Protein AF-A0A8B7W273-F1 (afdb_monomer_lite)

Organism: Castor canadensis (NCBI:txid51338)

pLDDT: mean 72.19, std 22.12, range [36.78, 98.19]

Structure (mmCIF, N/CA/C/O backbone):
data_AF-A0A8B7W273-F1
#
_entry.id   AF-A0A8B7W273-F1
#
loop_
_atom_site.group_PDB
_atom_site.id
_atom_site.type_symbol
_atom_site.label_atom_id
_atom_site.label_alt_id
_atom_site.label_comp_id
_atom_site.label_asym_id
_atom_site.label_entity_id
_atom_site.label_seq_id
_atom_site.pdbx_PDB_ins_code
_atom_site.Cartn_x
_atom_site.Cartn_y
_atom_site.Cartn_z
_atom_site.occupancy
_atom_site.B_iso_or_equiv
_atom_site.auth_seq_id
_atom_site.auth_comp_id
_atom_site.auth_asym_id
_atom_site.auth_atom_id
_atom_site.pdbx_PDB_model_num
ATOM 1 N N . MET A 1 1 ? -27.430 20.793 55.280 1.00 40.00 1 MET A N 1
ATOM 2 C CA . MET A 1 1 ? -26.191 20.325 54.615 1.00 40.00 1 MET A CA 1
ATOM 3 C C . MET A 1 1 ? -26.484 20.191 53.129 1.00 40.00 1 MET A C 1
ATOM 5 O O . MET A 1 1 ? -27.542 19.689 52.785 1.00 40.00 1 MET A O 1
ATOM 9 N N . LYS A 1 2 ? -25.648 20.797 52.279 1.00 48.12 2 LYS A N 1
ATOM 10 C CA . LYS A 1 2 ? -25.955 21.102 50.872 1.00 48.12 2 LYS A CA 1
ATOM 11 C C . LYS A 1 2 ? -25.974 19.862 49.966 1.00 48.12 2 LYS A C 1
ATOM 13 O O . LYS A 1 2 ? -25.087 19.019 50.052 1.00 48.12 2 LYS A O 1
ATOM 18 N N . ASN A 1 3 ? -26.977 19.861 49.084 1.00 50.06 3 ASN A N 1
ATOM 19 C CA . ASN A 1 3 ? -27.144 19.115 47.837 1.00 50.06 3 ASN A CA 1
ATOM 20 C C . ASN A 1 3 ? -25.861 18.546 47.223 1.00 50.06 3 ASN A C 1
ATOM 22 O O . ASN A 1 3 ? -24.945 19.291 46.874 1.00 50.06 3 ASN A O 1
ATOM 26 N N . ARG A 1 4 ? -25.889 17.247 46.916 1.00 56.44 4 ARG A N 1
ATOM 27 C CA . ARG A 1 4 ? -25.123 16.674 45.807 1.00 56.44 4 ARG A CA 1
ATOM 28 C C . ARG A 1 4 ? -26.104 16.048 44.827 1.00 56.44 4 ARG A C 1
ATOM 30 O O . ARG A 1 4 ? -26.552 14.921 44.994 1.00 56.44 4 ARG A O 1
ATOM 37 N N . GLN A 1 5 ? -26.456 16.849 43.829 1.00 54.09 5 GLN A N 1
ATOM 38 C CA . GLN A 1 5 ? -27.064 16.399 42.590 1.00 54.09 5 GLN A CA 1
ATOM 39 C C . GLN A 1 5 ? -26.059 15.463 41.907 1.00 54.09 5 GLN A C 1
ATOM 41 O O . GLN A 1 5 ? -25.027 15.912 41.411 1.00 54.09 5 GLN A O 1
ATOM 46 N N . TRP A 1 6 ? -26.334 14.163 41.903 1.00 51.28 6 TRP A N 1
ATOM 47 C CA . TRP A 1 6 ? -25.614 13.217 41.058 1.00 51.28 6 TRP A CA 1
ATOM 48 C C . TRP A 1 6 ? -26.169 13.360 39.642 1.00 51.28 6 TRP A C 1
ATOM 50 O O . TRP A 1 6 ? -27.156 12.726 39.280 1.00 51.28 6 TRP A O 1
ATOM 60 N N . VAL A 1 7 ? -25.592 14.263 38.850 1.00 57.31 7 VAL A N 1
ATOM 61 C CA . VAL A 1 7 ? -25.825 14.249 37.404 1.00 57.31 7 VAL A CA 1
ATOM 62 C C . VAL A 1 7 ? -25.089 13.037 36.833 1.00 57.31 7 VAL A C 1
ATOM 64 O O . VAL A 1 7 ? -23.873 12.914 36.958 1.00 57.31 7 VAL A O 1
ATOM 67 N N . SER A 1 8 ? -25.850 12.089 36.289 1.00 47.62 8 SER A N 1
ATOM 68 C CA . SER A 1 8 ? -25.308 10.872 35.680 1.00 47.62 8 SER A CA 1
ATOM 69 C C . SER A 1 8 ? -24.511 11.205 34.404 1.00 47.62 8 SER A C 1
ATOM 71 O O . SER A 1 8 ? -24.944 12.074 33.644 1.00 47.62 8 SER A O 1
ATOM 73 N N . PRO A 1 9 ? -23.408 10.491 34.097 1.00 56.12 9 PRO A N 1
ATOM 74 C CA . PRO A 1 9 ? -22.592 10.723 32.894 1.00 56.12 9 PRO A CA 1
ATOM 75 C C . PRO A 1 9 ? -23.342 10.529 31.565 1.00 56.12 9 PRO A C 1
ATOM 77 O O . PRO A 1 9 ? -22.920 11.051 30.538 1.00 56.12 9 PRO A O 1
ATOM 80 N N . ALA A 1 10 ? -24.471 9.814 31.580 1.00 50.16 10 ALA A N 1
ATOM 81 C CA . ALA A 1 10 ? -25.266 9.503 30.392 1.00 50.16 10 ALA A CA 1
ATOM 82 C C . ALA A 1 10 ? -25.915 10.730 29.716 1.00 50.16 10 ALA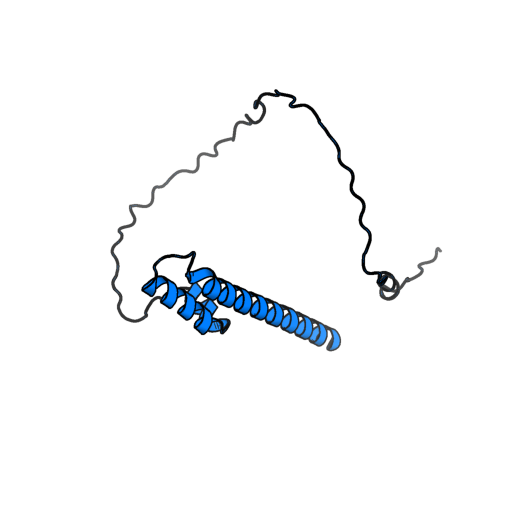 A C 1
ATOM 84 O O . ALA A 1 10 ? -26.318 10.643 28.562 1.00 50.16 10 ALA A O 1
ATOM 85 N N . LEU A 1 11 ? -26.005 11.878 30.399 1.00 52.38 11 LEU A N 1
ATOM 86 C CA . LEU A 1 11 ? -26.630 13.091 29.850 1.00 52.38 11 LEU A CA 1
ATOM 87 C C . LEU A 1 11 ? -25.640 14.071 29.197 1.00 52.38 11 LEU A C 1
ATOM 89 O O . LEU A 1 11 ? -26.075 15.051 28.600 1.00 52.38 11 LEU A O 1
ATOM 93 N N . LEU A 1 12 ? -24.327 13.821 29.266 1.00 52.81 12 LEU A N 1
ATOM 94 C CA . LEU A 1 12 ? -23.315 14.722 28.689 1.00 52.81 12 LEU A CA 1
ATOM 95 C C . LEU A 1 12 ? -22.928 14.397 27.235 1.00 52.81 12 LEU A C 1
ATOM 97 O O . LEU A 1 12 ? -22.184 15.165 26.635 1.00 52.81 12 LEU A O 1
ATOM 101 N N . TYR A 1 13 ? -23.445 13.314 26.643 1.00 50.62 13 TYR A N 1
ATOM 102 C CA . TYR A 1 13 ? -23.099 12.901 25.271 1.00 50.62 13 TYR A CA 1
ATOM 103 C C . TYR A 1 13 ? -24.255 13.027 24.259 1.00 50.62 13 TYR A C 1
ATOM 105 O O . TYR A 1 13 ? -24.157 12.563 23.131 1.00 50.62 13 TYR A O 1
ATOM 113 N N . ALA A 1 14 ? -25.370 13.664 24.626 1.00 52.06 14 ALA A N 1
ATOM 114 C CA . ALA A 1 14 ? -26.574 13.701 23.788 1.00 52.06 14 ALA A CA 1
ATOM 115 C C . ALA A 1 14 ? -26.761 14.998 22.972 1.00 52.06 14 ALA A C 1
ATOM 117 O O . ALA A 1 14 ? -27.897 15.394 22.717 1.00 52.06 14 ALA A O 1
ATOM 118 N N . ARG A 1 15 ? -25.693 15.706 22.565 1.00 55.16 15 ARG A N 1
ATOM 119 C CA . ARG A 1 15 ? -25.864 16.934 21.762 1.00 55.16 15 ARG A CA 1
ATOM 120 C C . ARG A 1 15 ? -24.654 17.305 20.904 1.00 55.16 15 ARG A C 1
ATOM 122 O O . ARG A 1 15 ? -23.948 18.250 21.232 1.00 55.16 15 ARG A O 1
ATOM 129 N N . SER A 1 16 ? -24.418 16.585 19.807 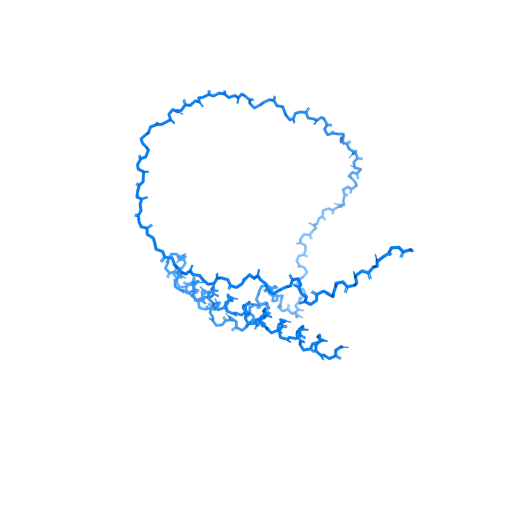1.00 51.72 16 SER A N 1
ATOM 130 C CA . SER A 1 16 ? -23.604 17.070 18.668 1.00 51.72 16 SER A CA 1
ATOM 131 C C . SER A 1 16 ? -23.865 16.266 17.385 1.00 51.72 16 SER A C 1
ATOM 133 O O . SER A 1 16 ? -22.933 15.895 16.682 1.00 51.72 16 SER A O 1
ATOM 135 N N . HIS A 1 17 ? -25.133 15.983 17.076 1.00 47.75 17 HIS A N 1
ATOM 136 C CA . HIS A 1 17 ? -25.519 15.529 15.738 1.00 47.75 17 HIS A CA 1
ATOM 137 C C . HIS A 1 17 ? -26.344 16.627 15.067 1.00 47.75 17 HIS A C 1
ATOM 139 O O . HIS A 1 17 ? -27.570 16.577 15.052 1.00 47.75 17 HIS A O 1
ATOM 145 N N . GLU A 1 18 ? -25.648 17.657 14.593 1.00 50.25 18 GLU A N 1
ATOM 146 C CA . GLU A 1 18 ? -26.170 18.569 13.577 1.00 50.25 18 GLU A CA 1
ATOM 147 C C . GLU A 1 18 ? -25.466 18.192 12.270 1.00 50.25 18 GLU A C 1
ATOM 149 O O . GLU A 1 18 ? -24.332 18.593 12.009 1.00 50.25 18 GLU A O 1
ATOM 154 N N . ASP A 1 19 ? -26.132 17.345 11.488 1.00 46.75 19 ASP A N 1
ATOM 155 C CA . ASP A 1 19 ? -25.969 17.309 10.040 1.00 46.75 19 ASP A CA 1
ATOM 156 C C . ASP A 1 19 ? -26.292 18.696 9.484 1.00 46.75 19 ASP A C 1
ATOM 158 O O . ASP A 1 19 ? -27.358 19.221 9.792 1.00 46.75 19 ASP A O 1
ATOM 162 N N . LEU A 1 20 ? -25.425 19.248 8.629 1.00 47.50 20 LEU A N 1
ATOM 163 C CA . LEU A 1 20 ? -25.826 19.954 7.405 1.00 47.50 20 LEU A CA 1
ATOM 164 C C . LEU A 1 20 ? -24.604 20.172 6.485 1.00 47.50 20 LEU A C 1
ATOM 166 O O . LEU A 1 20 ? -23.608 20.805 6.828 1.00 47.50 20 LEU A O 1
ATOM 170 N N . VAL A 1 21 ? -24.725 19.567 5.305 1.00 47.81 21 VAL A N 1
ATOM 171 C CA . VAL A 1 21 ? -23.827 19.481 4.135 1.00 47.81 21 VAL A CA 1
ATOM 172 C C . VAL A 1 21 ? -23.736 20.833 3.375 1.00 47.81 21 VAL A C 1
ATOM 174 O O . VAL A 1 21 ? -24.551 21.721 3.624 1.00 47.81 21 VAL A O 1
ATOM 177 N N . PRO A 1 22 ? -22.739 21.039 2.479 1.00 47.09 22 PRO A N 1
ATOM 178 C CA . PRO A 1 22 ? -22.163 22.340 2.154 1.00 47.09 22 PRO A CA 1
ATOM 179 C C . PRO A 1 22 ? -22.683 22.970 0.855 1.00 47.09 22 PRO A C 1
ATOM 181 O O . PRO A 1 22 ? -23.143 22.291 -0.061 1.00 47.09 22 PRO A O 1
ATOM 184 N N . GLY A 1 23 ? -22.456 24.278 0.737 1.00 37.16 23 GLY A N 1
ATOM 185 C CA . GLY A 1 23 ? -22.489 25.017 -0.521 1.00 37.16 23 GLY A CA 1
ATOM 186 C C . GLY A 1 23 ? -22.545 26.521 -0.274 1.00 37.16 23 GLY A C 1
ATOM 187 O O . GLY A 1 23 ? -23.474 26.987 0.369 1.00 37.16 23 GLY A O 1
ATOM 188 N N . GLU A 1 24 ? -21.545 27.272 -0.743 1.00 40.91 24 GLU A N 1
ATOM 189 C CA . GLU A 1 24 ? -21.738 28.375 -1.699 1.00 40.91 24 GLU A CA 1
ATOM 190 C C . GLU A 1 24 ? -20.427 29.141 -1.944 1.00 40.91 24 GLU A C 1
ATOM 192 O O . GLU A 1 24 ? -19.530 29.277 -1.114 1.00 40.91 24 GLU A O 1
ATOM 197 N N . ARG A 1 25 ? -20.333 29.580 -3.188 1.00 49.41 25 ARG A N 1
ATOM 198 C CA . ARG A 1 25 ? -19.201 30.126 -3.925 1.00 49.41 25 ARG A CA 1
ATOM 199 C C . ARG A 1 25 ? -19.074 31.624 -3.625 1.00 49.41 25 ARG A C 1
ATOM 201 O O . ARG A 1 25 ? -20.043 32.355 -3.775 1.00 49.41 25 ARG A O 1
ATOM 208 N N . GLY A 1 26 ? -17.884 32.110 -3.271 1.00 39.03 26 GLY A N 1
ATOM 209 C CA . GLY A 1 26 ? -17.675 33.544 -3.042 1.00 39.03 26 GLY A CA 1
ATOM 210 C C . GLY A 1 26 ? -16.206 33.938 -3.067 1.00 39.03 26 GLY A C 1
ATOM 211 O O . GLY A 1 26 ? -15.513 33.855 -2.060 1.00 39.03 26 GLY A O 1
ATOM 212 N N . GLY A 1 27 ? -15.727 34.355 -4.239 1.00 42.22 27 GLY A N 1
ATOM 213 C CA . GLY A 1 27 ? -14.379 34.875 -4.419 1.00 42.22 27 GLY A CA 1
ATOM 214 C C . GLY A 1 27 ? -14.145 36.180 -3.658 1.00 42.22 27 GLY A C 1
ATOM 215 O O . GLY A 1 27 ? -14.999 37.066 -3.613 1.00 42.22 27 GLY A O 1
ATOM 216 N N . ARG A 1 28 ? -12.933 36.325 -3.123 1.00 41.28 28 ARG A N 1
ATOM 217 C CA . ARG A 1 28 ? -12.356 37.622 -2.783 1.00 41.28 28 ARG A CA 1
ATOM 218 C C . ARG A 1 28 ? -10.916 37.650 -3.272 1.00 41.28 28 ARG A C 1
ATOM 220 O O . ARG A 1 28 ? -10.025 37.034 -2.702 1.00 41.28 28 ARG A O 1
ATOM 227 N N . PHE A 1 29 ? -10.740 38.352 -4.382 1.00 36.78 29 PHE A N 1
ATOM 228 C CA . PHE A 1 29 ? -9.460 38.795 -4.904 1.00 36.78 29 PHE A CA 1
ATOM 229 C C . PHE A 1 29 ? -8.902 39.838 -3.928 1.00 36.78 29 PHE A C 1
ATOM 231 O O . PHE A 1 29 ? -9.533 40.874 -3.718 1.00 36.78 29 PHE A O 1
ATOM 238 N N . VAL A 1 30 ? -7.762 39.556 -3.297 1.00 52.84 30 VAL A N 1
ATOM 239 C CA . VAL A 1 30 ? -6.958 40.578 -2.618 1.00 52.84 30 VAL A CA 1
ATOM 240 C C . VAL A 1 30 ? -5.664 40.738 -3.402 1.00 52.84 30 VAL A C 1
ATOM 242 O O . VAL A 1 30 ? -4.825 39.846 -3.471 1.00 52.84 30 VAL A O 1
ATOM 245 N N . THR A 1 31 ? -5.561 41.873 -4.078 1.00 48.19 31 THR A N 1
ATOM 246 C CA . THR A 1 31 ? -4.331 42.378 -4.677 1.00 48.19 31 THR A CA 1
ATOM 247 C C . THR A 1 31 ? -3.363 42.814 -3.586 1.00 48.19 31 THR A C 1
ATOM 249 O O . THR A 1 31 ? -3.780 43.538 -2.689 1.00 48.19 31 THR A O 1
ATOM 252 N N . GLY A 1 32 ? -2.085 42.460 -3.748 1.00 42.28 32 GLY A N 1
ATOM 253 C CA . GLY A 1 32 ? -0.933 43.280 -3.353 1.00 42.28 32 GLY A CA 1
ATOM 254 C C . GLY A 1 32 ? -0.713 43.505 -1.855 1.00 42.28 32 GLY A C 1
ATOM 255 O O . GLY A 1 32 ? -1.412 44.287 -1.225 1.00 42.28 32 GLY A O 1
ATOM 256 N N . GLY A 1 33 ? 0.344 42.896 -1.316 1.00 39.91 33 GLY A N 1
ATOM 257 C CA . GLY A 1 33 ? 0.835 43.176 0.031 1.00 39.91 33 GLY A CA 1
ATOM 258 C C . GLY A 1 33 ? 2.314 42.832 0.172 1.00 39.91 33 GLY A C 1
ATOM 259 O O . GLY A 1 33 ? 2.648 41.718 0.547 1.00 39.91 33 GLY A O 1
ATOM 260 N N . GLU A 1 34 ? 3.148 43.798 -0.212 1.00 40.94 34 GLU A N 1
ATOM 261 C CA . GLU A 1 34 ? 4.446 44.174 0.369 1.00 40.94 34 GLU A CA 1
ATOM 262 C C . GLU A 1 34 ? 5.411 43.065 0.851 1.00 40.94 34 GLU A C 1
ATOM 264 O O . GLU A 1 34 ? 5.245 42.435 1.896 1.00 40.94 34 GLU A O 1
ATOM 269 N N . ILE A 1 35 ? 6.527 42.920 0.134 1.00 45.72 35 ILE A N 1
ATOM 270 C CA . ILE A 1 35 ? 7.740 42.253 0.618 1.00 45.72 35 ILE A CA 1
ATOM 271 C C . ILE A 1 35 ? 8.443 43.134 1.664 1.00 45.72 35 ILE A C 1
ATOM 273 O O . ILE A 1 35 ? 9.250 43.997 1.329 1.00 45.72 35 ILE A O 1
ATOM 277 N N . HIS A 1 36 ? 8.168 42.913 2.949 1.00 39.31 36 HIS A N 1
ATOM 278 C CA . HIS A 1 36 ? 9.005 43.461 4.018 1.00 39.31 36 HIS A CA 1
ATOM 279 C C . HIS A 1 36 ? 10.194 42.538 4.291 1.00 39.31 36 HIS A C 1
ATOM 281 O O . HIS A 1 36 ? 10.060 41.425 4.798 1.00 39.31 36 HIS A O 1
ATOM 287 N N . ALA A 1 37 ? 11.374 43.031 3.924 1.00 44.19 37 ALA A N 1
ATOM 288 C CA . ALA A 1 37 ? 12.653 42.465 4.303 1.00 44.19 37 ALA A CA 1
ATOM 289 C C . ALA A 1 37 ? 12.997 42.768 5.773 1.00 44.19 37 ALA A C 1
ATOM 291 O O . ALA A 1 37 ? 12.639 43.813 6.310 1.00 44.19 37 ALA A O 1
ATOM 292 N N . ALA A 1 38 ? 13.820 41.868 6.320 1.00 41.91 38 ALA A N 1
ATOM 293 C CA . ALA A 1 38 ? 14.694 42.001 7.486 1.00 41.91 38 ALA A CA 1
ATOM 294 C C . ALA A 1 38 ? 14.089 41.830 8.895 1.00 41.91 38 ALA A C 1
ATOM 296 O O . ALA A 1 38 ? 13.539 42.750 9.489 1.00 41.91 38 ALA A O 1
ATOM 297 N N . ALA A 1 39 ? 14.415 40.686 9.508 1.00 51.84 39 ALA A N 1
ATOM 298 C CA . ALA A 1 39 ? 15.020 40.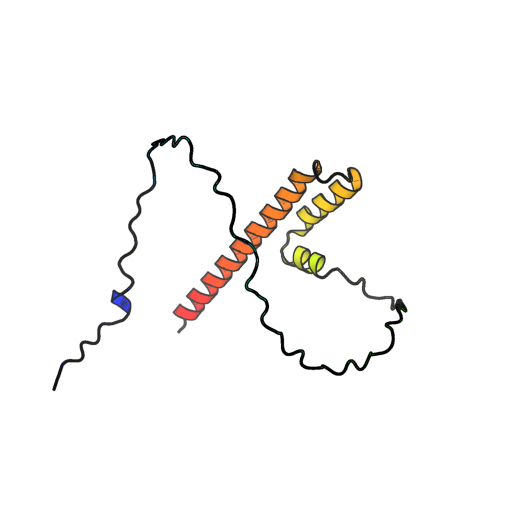681 10.838 1.00 51.84 39 ALA A CA 1
ATOM 299 C C . ALA A 1 39 ? 16.063 39.541 10.933 1.00 51.84 39 ALA A C 1
ATOM 301 O O . ALA A 1 39 ? 15.790 38.431 10.468 1.00 51.84 39 ALA A O 1
ATOM 302 N N . PRO A 1 40 ? 17.270 39.818 11.460 1.00 47.81 40 PRO A N 1
ATOM 303 C CA . PRO A 1 40 ? 18.406 38.906 11.454 1.00 47.81 40 PRO A CA 1
ATOM 304 C C . PRO A 1 40 ? 18.255 37.748 12.447 1.00 47.81 40 PRO A C 1
ATOM 306 O O . PRO A 1 40 ? 17.735 37.881 13.554 1.00 47.81 40 PRO A O 1
ATOM 309 N N . PHE A 1 41 ? 18.765 36.608 11.998 1.00 49.31 41 PHE A N 1
ATOM 310 C CA . PHE A 1 41 ? 18.870 35.323 12.670 1.00 49.31 41 PHE A CA 1
ATOM 311 C C . PHE A 1 41 ? 19.924 35.375 13.788 1.00 49.31 41 PHE A C 1
ATOM 313 O O . PHE A 1 41 ? 21.020 34.879 13.609 1.00 49.31 41 PHE A O 1
ATOM 320 N N . GLU A 1 42 ? 19.638 35.993 14.933 1.00 51.69 42 GLU A N 1
ATOM 321 C CA . GLU A 1 42 ? 20.574 36.004 16.070 1.00 51.69 42 GLU A CA 1
ATOM 322 C C . GLU A 1 42 ? 19.801 35.976 17.393 1.00 51.69 42 GLU A C 1
ATOM 324 O O . GLU A 1 42 ? 19.542 37.024 17.974 1.00 51.69 42 GLU A O 1
ATOM 329 N N . LEU A 1 43 ? 19.390 34.784 17.853 1.00 56.06 43 LEU A N 1
ATOM 330 C CA . LEU A 1 43 ? 19.080 34.485 19.268 1.00 56.06 43 LEU A CA 1
ATOM 331 C C . LEU A 1 43 ? 18.752 32.994 19.464 1.00 56.06 43 LEU A C 1
ATOM 333 O O . LEU A 1 43 ? 17.679 32.619 19.922 1.00 56.06 43 LEU A O 1
ATOM 337 N N . PHE A 1 44 ? 19.694 32.111 19.136 1.00 48.03 44 PHE A N 1
ATOM 338 C CA . PHE A 1 44 ? 19.689 30.753 19.696 1.00 48.03 44 PHE A CA 1
ATOM 339 C C . PHE A 1 44 ? 21.106 30.270 20.019 1.00 48.03 44 PHE A C 1
ATOM 341 O O . PHE A 1 44 ? 21.460 29.117 19.807 1.00 48.03 44 PHE A O 1
ATOM 348 N N . SER A 1 45 ? 21.934 31.157 20.576 1.00 57.72 45 SER A N 1
ATOM 349 C CA . SER A 1 45 ? 23.174 30.751 21.239 1.00 57.72 45 SER A CA 1
ATOM 350 C C . SER A 1 45 ? 22.890 30.541 22.727 1.00 57.72 45 SER A C 1
ATOM 352 O O . SER A 1 45 ? 23.197 31.377 23.573 1.00 57.72 45 SER A O 1
ATOM 354 N N . THR A 1 46 ? 22.225 29.428 23.051 1.00 61.38 46 THR A N 1
ATOM 355 C CA . THR A 1 46 ? 22.312 28.866 24.404 1.00 61.38 46 THR A CA 1
ATOM 356 C C . THR A 1 46 ? 23.507 27.912 24.418 1.00 61.38 46 THR A C 1
ATOM 358 O O . THR A 1 46 ? 23.586 27.029 23.561 1.00 61.38 46 THR A O 1
ATOM 361 N N . PRO A 1 47 ? 24.473 28.060 25.341 1.00 58.16 47 PRO A N 1
ATOM 362 C CA . PRO A 1 47 ? 25.570 27.113 25.434 1.00 58.16 47 PRO A CA 1
ATOM 363 C C . PRO A 1 47 ? 25.011 25.780 25.935 1.00 58.16 47 PRO A C 1
ATOM 365 O O . PRO A 1 47 ? 24.645 25.637 27.105 1.00 58.16 47 PRO A O 1
ATOM 368 N N . VAL A 1 48 ? 24.950 24.789 25.044 1.00 60.22 48 VAL A N 1
ATOM 369 C CA . VAL A 1 48 ? 24.755 23.394 25.435 1.00 60.22 48 VAL A CA 1
ATOM 370 C C . VAL A 1 48 ? 25.909 23.046 26.367 1.00 60.22 48 VAL A C 1
ATOM 372 O O . VAL A 1 48 ? 27.071 23.013 25.959 1.00 60.22 48 VAL A O 1
ATOM 375 N N . ARG A 1 49 ? 25.600 22.805 27.644 1.00 63.84 49 ARG A N 1
ATOM 376 C CA . ARG A 1 49 ? 26.525 22.137 28.559 1.00 63.84 49 ARG A CA 1
ATOM 377 C C . ARG A 1 49 ? 26.803 20.761 27.965 1.00 63.84 49 ARG A C 1
ATOM 379 O O . ARG A 1 49 ? 25.995 19.847 28.107 1.00 63.84 49 ARG A O 1
ATOM 386 N N . LEU A 1 50 ? 27.924 20.645 27.259 1.00 60.59 50 LEU A N 1
ATOM 387 C CA . LEU A 1 50 ? 28.413 19.397 26.700 1.00 60.59 50 LEU A CA 1
ATOM 388 C C . LEU A 1 50 ? 28.787 18.484 27.869 1.00 60.59 50 LEU A C 1
ATOM 390 O O . LEU A 1 50 ? 29.895 18.548 28.406 1.00 60.59 50 LEU A O 1
ATOM 394 N N . LEU A 1 51 ? 27.830 17.667 28.308 1.00 59.12 51 LEU A N 1
ATOM 395 C CA . LEU A 1 51 ? 28.103 16.580 29.229 1.00 59.12 51 LEU A CA 1
ATOM 396 C C . LEU A 1 51 ? 29.023 15.614 28.480 1.00 59.12 51 LEU A C 1
ATOM 398 O O . LEU A 1 51 ? 28.633 14.979 27.502 1.00 59.12 51 LEU A O 1
ATOM 402 N N . LYS A 1 52 ? 30.289 15.607 28.892 1.00 62.75 52 LYS A N 1
ATOM 403 C CA . LYS A 1 52 ? 31.388 14.842 28.309 1.00 62.75 52 LYS A CA 1
ATOM 404 C C . LYS A 1 52 ? 31.095 13.348 28.502 1.00 62.75 52 LYS A C 1
ATOM 406 O O . LYS A 1 52 ? 31.518 12.748 29.485 1.00 62.75 52 LYS A O 1
ATOM 411 N N . MET A 1 53 ? 30.315 12.751 27.603 1.00 51.00 53 MET A N 1
ATOM 412 C CA . MET A 1 53 ? 30.178 11.300 27.540 1.00 51.00 53 MET A CA 1
ATOM 413 C C . MET A 1 53 ? 31.532 10.731 27.115 1.00 51.00 53 MET A C 1
ATOM 415 O O . MET A 1 53 ? 32.078 11.094 26.075 1.00 51.00 53 MET A O 1
ATOM 419 N N . SER A 1 54 ? 32.118 9.909 27.983 1.00 56.06 54 SER A N 1
ATOM 420 C CA . SER A 1 54 ? 33.367 9.211 27.699 1.00 56.06 54 SER A CA 1
ATOM 421 C C . SER A 1 54 ? 33.118 8.245 26.548 1.00 56.06 54 SER A C 1
ATOM 423 O O . SER A 1 54 ? 32.405 7.257 26.699 1.00 56.06 54 SER A O 1
ATOM 425 N N . THR A 1 55 ? 33.672 8.551 25.380 1.00 60.28 55 THR A N 1
ATOM 426 C CA . THR A 1 55 ? 33.624 7.685 24.207 1.00 60.28 55 THR A CA 1
ATOM 427 C C . THR A 1 55 ? 34.621 6.545 24.402 1.00 60.28 55 THR A C 1
ATOM 429 O O . THR A 1 55 ? 35.755 6.614 23.928 1.00 60.28 55 THR A O 1
ATOM 432 N N . SER A 1 56 ? 34.241 5.486 25.119 1.00 62.38 56 SER A N 1
ATOM 433 C CA . SER A 1 56 ? 34.912 4.199 24.936 1.00 62.38 56 SER A CA 1
ATOM 434 C C . SER A 1 56 ? 34.498 3.683 23.564 1.00 62.38 56 SER A C 1
ATOM 436 O O . SER A 1 56 ? 33.410 3.136 23.411 1.00 62.38 56 SER A O 1
ATOM 438 N N . VAL A 1 57 ? 35.332 3.954 22.562 1.00 64.50 57 VAL A N 1
ATOM 439 C CA . VAL A 1 57 ? 35.205 3.448 21.192 1.00 64.50 57 VAL A CA 1
ATOM 440 C C . VAL A 1 57 ? 35.147 1.919 21.259 1.00 64.50 57 VAL A C 1
ATOM 442 O O . VAL A 1 57 ? 36.165 1.309 21.600 1.00 64.50 57 VAL A O 1
ATOM 445 N N . PRO A 1 58 ? 34.010 1.264 20.959 1.00 63.00 58 PRO A N 1
ATOM 446 C CA . PRO A 1 58 ? 34.053 -0.158 20.702 1.00 63.00 58 PRO A CA 1
ATOM 447 C C . PRO A 1 58 ? 34.722 -0.369 19.341 1.00 63.00 58 PRO A C 1
ATOM 449 O O . PRO A 1 58 ? 34.472 0.351 18.372 1.00 63.00 58 PRO A O 1
ATOM 452 N N . GLN A 1 59 ? 35.641 -1.327 19.327 1.00 63.72 59 GLN A N 1
ATOM 453 C CA . GLN A 1 59 ? 36.450 -1.732 18.185 1.00 63.72 59 GLN A CA 1
ATOM 454 C C . GLN A 1 59 ? 35.596 -2.025 16.946 1.00 63.72 59 GLN A C 1
ATOM 456 O O . GLN A 1 59 ? 34.456 -2.476 17.048 1.00 63.72 59 GLN A O 1
ATOM 461 N N . GLY A 1 60 ? 36.183 -1.721 15.785 1.00 50.97 60 GLY A N 1
ATOM 462 C CA . GLY A 1 60 ? 35.550 -1.725 14.473 1.00 50.97 60 GLY A CA 1
ATOM 463 C C . GLY A 1 60 ? 34.646 -2.926 14.210 1.00 50.97 60 GLY A C 1
ATOM 464 O O . GLY A 1 60 ? 35.001 -4.075 14.464 1.00 50.97 60 GLY A O 1
ATOM 465 N N . HIS A 1 61 ? 33.475 -2.640 13.651 1.00 64.69 61 HIS A N 1
ATOM 466 C CA . HIS A 1 61 ? 32.603 -3.658 13.094 1.00 64.69 61 HIS A CA 1
ATOM 467 C C . HIS A 1 61 ? 33.284 -4.227 11.847 1.00 64.69 61 HIS A C 1
ATOM 469 O O . HIS A 1 61 ? 33.354 -3.606 10.789 1.00 64.69 61 HIS A O 1
ATOM 475 N N . THR A 1 62 ? 33.833 -5.425 11.992 1.00 60.75 62 THR A N 1
ATOM 476 C CA . THR A 1 62 ? 34.187 -6.274 10.864 1.00 60.75 62 THR A CA 1
ATOM 477 C C . THR A 1 62 ? 32.880 -6.653 10.165 1.00 60.75 62 THR A C 1
ATOM 479 O O . THR A 1 62 ? 32.043 -7.341 10.741 1.00 60.75 62 THR A O 1
ATOM 482 N N . TRP A 1 63 ? 32.657 -6.197 8.926 1.00 62.44 63 TRP A N 1
ATOM 483 C CA . TRP A 1 63 ? 31.599 -6.757 8.073 1.00 62.44 63 TRP A CA 1
ATOM 484 C C . TRP A 1 63 ? 32.060 -8.126 7.561 1.00 62.44 63 TRP A C 1
ATOM 486 O O . TRP A 1 63 ? 32.275 -8.357 6.373 1.00 62.44 63 TRP A O 1
ATOM 496 N N . THR A 1 64 ? 32.293 -9.058 8.478 1.00 61.47 64 THR A N 1
ATOM 497 C CA . THR A 1 64 ? 32.379 -10.469 8.138 1.00 61.47 64 THR A CA 1
ATOM 498 C C . THR A 1 64 ? 30.942 -10.913 7.957 1.00 61.47 64 THR A C 1
ATOM 500 O O . THR A 1 64 ? 30.249 -11.223 8.923 1.00 61.47 64 THR A O 1
ATOM 503 N N . ARG A 1 65 ? 30.477 -10.891 6.703 1.00 59.38 65 ARG A N 1
ATOM 504 C CA . ARG A 1 65 ? 29.228 -11.535 6.302 1.00 59.38 65 ARG A CA 1
ATOM 505 C C . ARG A 1 65 ? 29.354 -13.018 6.638 1.00 59.38 65 ARG A C 1
ATOM 507 O O . ARG A 1 65 ? 29.898 -13.796 5.859 1.00 59.38 65 ARG A O 1
ATOM 514 N N . GLN A 1 66 ? 28.908 -13.385 7.835 1.00 55.31 66 GLN A N 1
ATOM 515 C CA . GLN A 1 66 ? 28.732 -14.766 8.248 1.00 55.31 66 GLN A CA 1
ATOM 516 C C . GLN A 1 66 ? 27.614 -15.311 7.364 1.00 55.31 66 GLN A C 1
ATOM 518 O O . GLN A 1 66 ? 26.438 -15.065 7.615 1.00 55.31 66 GLN A O 1
ATOM 523 N N . VAL A 1 67 ? 27.976 -15.983 6.271 1.00 56.78 67 VAL A N 1
ATOM 524 C CA . VAL A 1 67 ? 27.017 -16.697 5.427 1.00 56.78 67 VAL A CA 1
ATOM 525 C C . VAL A 1 67 ? 26.615 -17.956 6.189 1.00 56.78 67 VAL A C 1
ATOM 527 O O . VAL A 1 67 ? 27.089 -19.056 5.914 1.00 56.78 67 VAL A O 1
ATOM 530 N N . LYS A 1 68 ? 25.765 -17.779 7.199 1.00 48.44 68 LYS A N 1
ATOM 531 C CA . LYS A 1 68 ? 24.963 -18.865 7.735 1.00 48.44 68 LYS A CA 1
ATOM 532 C C . LYS A 1 68 ? 23.858 -19.083 6.707 1.00 48.44 68 LYS A C 1
ATOM 534 O O . LYS A 1 68 ? 22.928 -18.292 6.614 1.00 48.44 68 LYS A O 1
ATOM 539 N N . LYS A 1 69 ? 24.039 -20.082 5.844 1.00 56.69 69 LYS A N 1
ATOM 540 C CA . LYS A 1 69 ? 22.938 -20.584 5.022 1.00 56.69 69 LYS A CA 1
ATOM 541 C C . LYS A 1 69 ? 21.844 -21.102 5.961 1.00 56.69 69 LYS A C 1
ATOM 543 O O . LYS A 1 69 ? 22.176 -21.638 7.016 1.00 56.69 69 LYS A O 1
ATOM 548 N N . GLU A 1 70 ? 20.599 -20.976 5.495 1.00 49.19 70 GLU A N 1
ATOM 549 C CA . GLU A 1 70 ? 19.370 -21.601 6.020 1.00 49.19 70 GLU A CA 1
ATOM 550 C C . GLU A 1 70 ? 18.514 -20.723 6.951 1.00 49.19 70 GLU A C 1
ATOM 552 O O . GLU A 1 70 ? 18.153 -21.130 8.047 1.00 49.19 70 GLU A O 1
ATOM 557 N N . ASP A 1 71 ? 18.220 -19.502 6.511 1.00 51.81 71 ASP A N 1
ATOM 558 C CA . ASP A 1 71 ? 16.855 -18.961 6.370 1.00 51.81 71 ASP A CA 1
ATOM 559 C C . ASP A 1 71 ? 17.027 -17.708 5.499 1.00 51.81 71 ASP A C 1
ATOM 561 O O . ASP A 1 71 ? 17.901 -16.884 5.783 1.00 51.81 71 ASP A O 1
ATOM 565 N N . GLU A 1 72 ? 16.332 -17.593 4.369 1.00 58.50 72 GLU A N 1
ATOM 566 C CA . GLU A 1 72 ? 16.296 -16.315 3.652 1.00 58.50 72 GLU A CA 1
ATOM 567 C C . GLU A 1 72 ? 15.799 -15.263 4.651 1.00 58.50 72 GLU A C 1
ATOM 569 O O . GLU A 1 72 ? 14.697 -15.404 5.169 1.00 58.50 72 GLU A O 1
ATOM 574 N N . GLU A 1 73 ? 16.614 -14.253 4.984 1.00 65.00 73 GLU A N 1
ATOM 575 C CA . GLU A 1 73 ? 16.155 -13.100 5.768 1.00 65.00 73 GLU A CA 1
ATOM 576 C C . GLU A 1 73 ? 15.080 -12.381 4.943 1.00 65.00 73 GLU A C 1
ATOM 578 O O . GLU A 1 73 ? 15.375 -11.457 4.187 1.00 65.00 73 GLU A O 1
ATOM 583 N N . GLU A 1 74 ? 13.839 -12.862 5.031 1.00 67.88 74 GLU A N 1
ATOM 584 C CA . GLU A 1 74 ? 12.690 -12.241 4.394 1.00 67.88 74 GLU A CA 1
ATOM 585 C C . GLU A 1 74 ? 12.553 -10.851 5.011 1.00 67.88 74 GLU A C 1
ATOM 587 O O . GLU A 1 74 ? 12.461 -10.716 6.241 1.00 67.88 74 GLU A O 1
ATOM 592 N N . ASP A 1 75 ? 12.603 -9.816 4.169 1.00 82.94 75 ASP A N 1
ATOM 593 C CA . ASP A 1 75 ? 12.639 -8.442 4.646 1.00 82.94 75 ASP A CA 1
ATOM 594 C C . ASP A 1 75 ? 11.433 -8.196 5.568 1.00 82.94 75 ASP A C 1
ATOM 596 O O . ASP A 1 75 ? 10.311 -8.621 5.260 1.00 82.94 75 ASP A O 1
ATOM 600 N N . PRO A 1 76 ? 11.612 -7.524 6.718 1.00 87.38 76 PRO A N 1
ATOM 601 C CA . PRO A 1 76 ? 10.501 -7.221 7.610 1.00 87.38 76 PRO A CA 1
ATOM 602 C C . PRO A 1 76 ? 9.305 -6.560 6.900 1.00 87.38 76 PRO A C 1
ATOM 604 O O . PRO A 1 76 ? 8.163 -6.743 7.327 1.00 87.38 76 PRO A O 1
ATOM 607 N N . LEU A 1 77 ? 9.537 -5.807 5.820 1.00 87.12 77 LEU A N 1
ATOM 608 C CA . LEU A 1 77 ? 8.500 -5.235 4.968 1.00 87.12 77 LEU A CA 1
ATOM 609 C C . LEU A 1 77 ? 7.748 -6.300 4.162 1.00 87.12 77 LEU A C 1
ATOM 611 O O . LEU A 1 77 ? 6.517 -6.254 4.126 1.00 87.12 77 LEU A O 1
ATOM 615 N N . ASP A 1 78 ? 8.448 -7.261 3.564 1.00 87.94 78 ASP A N 1
ATOM 616 C CA . ASP A 1 78 ? 7.834 -8.350 2.797 1.00 87.94 78 ASP A CA 1
ATOM 617 C C . ASP A 1 78 ? 6.933 -9.206 3.690 1.00 87.94 78 ASP A C 1
ATOM 619 O O . ASP A 1 78 ? 5.774 -9.460 3.350 1.00 87.94 78 ASP A O 1
ATOM 623 N N . GLN A 1 79 ? 7.374 -9.495 4.916 1.00 92.00 79 GLN A N 1
ATOM 624 C CA . GLN A 1 79 ? 6.545 -10.190 5.902 1.00 92.00 79 GLN A CA 1
ATOM 625 C C . GLN A 1 79 ? 5.269 -9.402 6.247 1.00 92.00 79 GLN A C 1
ATOM 627 O O . GLN A 1 79 ? 4.188 -9.976 6.423 1.00 92.00 79 GLN A O 1
ATOM 632 N N . LEU A 1 80 ? 5.354 -8.070 6.360 1.00 92.06 80 LEU A N 1
ATOM 633 C CA . LEU A 1 80 ? 4.188 -7.216 6.616 1.00 92.06 80 LEU A CA 1
ATOM 634 C C . LEU A 1 80 ? 3.205 -7.225 5.444 1.00 92.06 80 LEU A C 1
ATOM 636 O O . LEU A 1 80 ? 1.992 -7.263 5.667 1.00 92.06 80 LEU A O 1
ATOM 640 N N . ILE A 1 81 ? 3.720 -7.204 4.219 1.00 94.31 81 ILE A N 1
ATOM 641 C CA . ILE A 1 81 ? 2.935 -7.222 2.984 1.00 94.31 81 ILE A CA 1
ATOM 642 C C . ILE A 1 81 ? 2.244 -8.580 2.795 1.00 94.31 81 ILE A C 1
ATOM 644 O O . ILE A 1 81 ? 1.062 -8.632 2.442 1.00 94.31 81 ILE A O 1
ATOM 648 N N . THR A 1 82 ? 2.935 -9.677 3.104 1.00 92.69 82 THR A N 1
ATOM 649 C CA . THR A 1 82 ? 2.360 -11.027 3.106 1.00 92.69 82 THR A CA 1
ATOM 650 C C . THR A 1 82 ? 1.240 -11.135 4.140 1.00 92.69 82 THR A C 1
ATOM 652 O O . THR A 1 82 ? 0.138 -11.587 3.829 1.00 92.69 82 THR A O 1
ATOM 655 N N . ARG A 1 83 ? 1.457 -10.628 5.361 1.00 93.69 83 ARG A N 1
ATOM 656 C CA . ARG A 1 83 ? 0.451 -10.642 6.440 1.00 93.6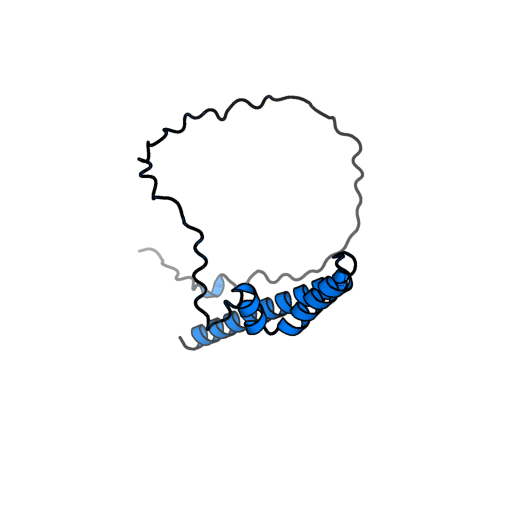9 83 ARG A CA 1
ATOM 657 C C . ARG A 1 83 ? -0.750 -9.733 6.188 1.00 93.69 83 ARG A C 1
ATOM 659 O O . ARG A 1 83 ? -1.818 -9.992 6.742 1.00 93.69 83 ARG A O 1
ATOM 666 N N . SER A 1 84 ? -0.592 -8.649 5.429 1.00 94.50 84 SER A N 1
ATOM 667 C CA . SER A 1 84 ? -1.705 -7.763 5.066 1.00 94.50 84 SER A CA 1
ATOM 668 C C . SER A 1 84 ? -2.552 -8.317 3.918 1.00 94.50 84 SER A C 1
ATOM 670 O O . SER A 1 84 ? -3.679 -7.865 3.731 1.00 94.50 84 SER A O 1
ATOM 672 N N . GLY A 1 85 ? -2.039 -9.293 3.163 1.00 95.94 85 GLY A N 1
ATOM 673 C CA . GLY A 1 85 ? -2.692 -9.820 1.966 1.00 95.94 85 GLY A CA 1
ATOM 674 C C . GLY A 1 85 ? -2.541 -8.923 0.731 1.00 95.94 85 GLY A C 1
ATOM 675 O O . GLY A 1 85 ? -3.209 -9.164 -0.269 1.00 95.94 85 GLY A O 1
ATOM 676 N N . CYS A 1 86 ? -1.664 -7.912 0.768 1.00 97.50 86 CYS A N 1
ATOM 677 C CA . CYS A 1 86 ? -1.396 -7.014 -0.366 1.00 97.50 86 CYS A CA 1
ATOM 678 C C . CYS A 1 86 ? -0.202 -7.458 -1.234 1.00 97.50 86 CYS A C 1
ATOM 680 O O . CYS A 1 86 ? 0.275 -6.693 -2.078 1.00 97.50 86 CYS A O 1
ATOM 682 N N . ALA A 1 87 ? 0.267 -8.697 -1.060 1.00 96.56 87 ALA A N 1
ATOM 683 C CA . ALA A 1 87 ? 1.415 -9.252 -1.775 1.00 96.56 87 ALA A CA 1
ATOM 684 C C . ALA A 1 87 ? 1.263 -9.197 -3.303 1.00 96.56 87 ALA A C 1
ATOM 686 O O . ALA A 1 87 ? 2.185 -8.769 -3.986 1.00 96.56 87 ALA A O 1
ATOM 687 N N . ALA A 1 88 ? 0.085 -9.508 -3.854 1.00 96.38 88 ALA A N 1
ATOM 688 C CA . ALA A 1 88 ? -0.139 -9.459 -5.304 1.00 96.38 88 ALA A CA 1
ATOM 689 C C . ALA A 1 88 ? 0.117 -8.061 -5.899 1.00 96.38 88 ALA A C 1
ATOM 691 O O . ALA A 1 88 ? 0.818 -7.922 -6.900 1.00 96.38 88 ALA A O 1
ATOM 692 N N . SER A 1 89 ? -0.401 -7.010 -5.254 1.00 96.56 89 SER A N 1
ATOM 693 C CA . SER A 1 89 ? -0.154 -5.628 -5.679 1.00 96.56 89 SER A CA 1
ATOM 694 C C . SER A 1 89 ? 1.302 -5.197 -5.488 1.00 96.56 89 SER A C 1
ATOM 696 O O . SER A 1 89 ? 1.813 -4.421 -6.289 1.00 96.56 89 SER A O 1
ATOM 698 N N . HIS A 1 90 ? 1.990 -5.724 -4.473 1.00 97.25 90 HIS A N 1
ATOM 699 C CA . HIS A 1 90 ? 3.414 -5.469 -4.271 1.00 97.25 90 HIS A CA 1
ATOM 700 C C . HIS A 1 90 ? 4.266 -6.088 -5.385 1.00 97.25 90 HIS A C 1
ATOM 702 O O . HIS A 1 90 ? 5.075 -5.392 -5.996 1.00 97.25 90 HIS A O 1
ATOM 708 N N . PHE A 1 91 ? 4.019 -7.357 -5.723 1.00 96.19 91 PHE A N 1
ATOM 709 C CA . PHE A 1 91 ? 4.701 -8.025 -6.831 1.00 96.19 91 PHE A CA 1
ATOM 710 C C . PHE A 1 91 ? 4.426 -7.341 -8.171 1.00 96.19 91 PHE A C 1
ATOM 712 O O . PHE A 1 91 ? 5.333 -7.225 -8.984 1.00 96.19 91 PHE A O 1
ATOM 719 N N . ALA A 1 92 ? 3.225 -6.796 -8.387 1.00 96.69 92 ALA A N 1
ATOM 720 C CA . ALA A 1 92 ? 2.934 -6.020 -9.593 1.00 96.69 92 ALA A CA 1
ATOM 721 C C . ALA A 1 92 ? 3.808 -4.755 -9.713 1.00 96.69 92 ALA A C 1
ATOM 723 O O . ALA A 1 92 ? 4.217 -4.385 -10.815 1.00 96.69 92 ALA A O 1
ATOM 724 N N . VAL A 1 93 ? 4.121 -4.095 -8.592 1.00 96.19 93 VAL A N 1
ATOM 725 C CA . VAL A 1 93 ? 5.060 -2.961 -8.573 1.00 96.19 93 VAL A CA 1
ATOM 726 C C . VAL A 1 93 ? 6.478 -3.436 -8.873 1.00 96.19 93 VAL A C 1
ATOM 728 O O . VAL A 1 93 ? 7.147 -2.822 -9.703 1.00 96.19 93 VAL A O 1
ATOM 731 N N . GLN A 1 94 ? 6.926 -4.520 -8.235 1.00 96.12 94 GLN A N 1
ATOM 732 C CA . GLN A 1 94 ? 8.254 -5.092 -8.478 1.00 96.12 94 GLN A CA 1
ATOM 733 C C . GLN A 1 94 ? 8.434 -5.489 -9.946 1.00 96.12 94 GLN A C 1
ATOM 735 O O . GLN A 1 94 ? 9.436 -5.130 -10.555 1.00 96.12 94 GLN A O 1
ATOM 740 N N . GLU A 1 95 ? 7.434 -6.144 -10.533 1.00 96.44 95 GLU A N 1
ATOM 741 C CA . GLU A 1 95 ? 7.422 -6.561 -11.933 1.00 96.44 95 GLU A CA 1
ATOM 742 C C . GLU A 1 95 ? 7.476 -5.354 -12.881 1.00 96.44 95 GLU A C 1
ATOM 744 O O . GLU A 1 95 ? 8.287 -5.316 -13.805 1.00 96.44 95 GLU A O 1
ATOM 749 N N . CYS A 1 96 ? 6.687 -4.307 -12.617 1.00 97.38 96 CYS A N 1
ATOM 750 C CA . CYS A 1 96 ? 6.748 -3.087 -13.420 1.00 97.38 96 CYS A CA 1
ATOM 751 C C . CYS A 1 96 ? 8.132 -2.424 -13.354 1.00 97.38 96 CYS A C 1
ATOM 753 O O . CYS A 1 96 ? 8.674 -2.008 -14.380 1.00 97.38 96 CYS A O 1
ATOM 755 N N . MET A 1 97 ? 8.731 -2.354 -12.163 1.00 95.88 97 MET A N 1
ATOM 756 C CA . MET A 1 97 ? 10.073 -1.795 -11.995 1.00 95.88 97 MET A CA 1
ATOM 757 C C . MET A 1 97 ? 11.139 -2.668 -12.659 1.00 95.88 97 MET A C 1
ATOM 759 O O . MET A 1 97 ? 12.082 -2.124 -13.227 1.00 95.88 97 MET A O 1
ATOM 763 N N . ALA A 1 98 ? 10.979 -3.993 -12.643 1.00 95.19 98 ALA A N 1
ATOM 764 C CA . ALA A 1 98 ? 11.878 -4.921 -13.322 1.00 95.19 98 ALA A CA 1
ATOM 765 C C . ALA A 1 98 ? 11.838 -4.743 -14.849 1.00 95.19 98 ALA A C 1
ATOM 767 O O . ALA A 1 98 ? 12.886 -4.781 -15.494 1.00 95.19 98 ALA A O 1
ATOM 768 N N . GLN A 1 99 ? 10.653 -4.494 -15.416 1.00 95.69 99 GLN A N 1
ATOM 769 C CA . GLN A 1 99 ? 10.468 -4.293 -16.855 1.00 95.69 99 GLN A CA 1
ATOM 770 C C . GLN A 1 99 ? 10.878 -2.893 -17.329 1.00 95.69 99 GLN A C 1
ATOM 772 O O . GLN A 1 99 ? 11.611 -2.759 -18.307 1.00 95.69 99 GLN A O 1
ATOM 777 N N . HIS A 1 100 ? 10.387 -1.845 -16.663 1.00 92.62 100 HIS A N 1
ATOM 778 C CA . HIS A 1 100 ? 10.489 -0.468 -17.154 1.00 92.62 100 HIS A CA 1
ATOM 779 C C . HIS A 1 100 ? 11.597 0.342 -16.479 1.00 92.62 100 HIS A C 1
ATOM 781 O O . HIS A 1 100 ? 12.098 1.286 -17.084 1.00 92.62 100 HIS A O 1
ATOM 787 N N . GLN A 1 101 ? 11.951 0.020 -15.228 1.00 91.56 101 GLN A N 1
ATOM 788 C CA . GLN A 1 101 ? 12.882 0.787 -14.379 1.00 91.56 101 GLN A CA 1
ATOM 789 C C . GLN A 1 101 ? 12.551 2.289 -14.256 1.00 91.56 101 GLN A C 1
ATOM 791 O O . GLN A 1 101 ? 13.371 3.088 -13.807 1.00 91.56 101 GLN A O 1
ATOM 796 N N . ASP A 1 102 ? 11.330 2.679 -14.622 1.00 92.69 102 ASP A N 1
ATOM 797 C CA . ASP A 1 102 ? 10.833 4.045 -14.570 1.00 92.69 102 ASP A CA 1
ATOM 798 C C . ASP A 1 102 ? 9.588 4.097 -13.690 1.00 92.69 102 ASP A C 1
ATOM 800 O O . ASP A 1 102 ? 8.503 3.624 -14.044 1.00 92.69 102 ASP A O 1
ATOM 804 N N . TRP A 1 103 ? 9.740 4.724 -12.527 1.00 88.94 103 TRP A N 1
ATOM 805 C CA . TRP A 1 103 ? 8.674 4.815 -11.540 1.00 88.94 103 TRP A CA 1
ATOM 806 C C . TRP A 1 103 ? 7.443 5.578 -12.045 1.00 88.94 103 TRP A C 1
ATOM 808 O O . TRP A 1 103 ? 6.340 5.327 -11.557 1.00 88.94 103 TRP A O 1
ATOM 818 N N . ARG A 1 104 ? 7.604 6.484 -13.025 1.00 94.25 104 ARG A N 1
ATOM 819 C CA . ARG A 1 104 ? 6.488 7.248 -13.606 1.00 94.25 104 ARG A CA 1
ATOM 820 C C . ARG A 1 104 ? 5.539 6.349 -14.390 1.00 94.25 104 ARG A C 1
ATOM 822 O O . ARG A 1 104 ? 4.337 6.586 -14.387 1.00 94.25 104 ARG A O 1
ATOM 829 N N . GLN A 1 105 ? 6.066 5.306 -15.024 1.00 93.88 105 GLN A N 1
ATOM 830 C CA . GLN A 1 105 ? 5.263 4.319 -15.748 1.00 93.88 105 GLN A CA 1
ATOM 831 C C . GLN A 1 105 ? 4.605 3.313 -14.795 1.00 93.88 105 GLN A C 1
ATOM 833 O O . GLN A 1 105 ? 3.539 2.788 -15.100 1.00 93.88 105 GLN A O 1
ATOM 838 N N . CYS A 1 106 ? 5.186 3.121 -13.607 1.00 96.69 106 CYS A N 1
ATOM 839 C CA . CYS A 1 106 ? 4.676 2.220 -12.571 1.00 96.69 106 CYS A CA 1
ATOM 840 C C . CYS A 1 106 ? 3.693 2.865 -11.582 1.00 96.69 106 CYS A C 1
ATOM 842 O O . CYS A 1 106 ? 3.302 2.258 -10.582 1.00 96.69 106 CYS A O 1
ATOM 844 N N . GLN A 1 107 ? 3.275 4.104 -11.845 1.00 96.44 107 GLN A N 1
ATOM 845 C CA . GLN A 1 107 ? 2.310 4.831 -11.028 1.00 96.44 107 GLN A CA 1
ATOM 846 C C . GLN A 1 107 ? 0.979 4.080 -10.798 1.00 96.44 107 GLN A C 1
ATOM 848 O O . GLN A 1 107 ? 0.517 4.088 -9.654 1.00 96.44 107 GLN A O 1
ATOM 853 N N . PRO A 1 108 ? 0.367 3.394 -11.792 1.00 96.44 108 PRO A N 1
ATOM 854 C CA . PRO A 1 108 ? -0.881 2.671 -11.550 1.00 96.44 108 PRO A CA 1
ATOM 855 C C . PRO A 1 108 ? -0.702 1.459 -10.623 1.00 96.44 108 PRO A C 1
ATOM 857 O O . PRO A 1 108 ? -1.543 1.232 -9.756 1.00 96.44 108 PRO A O 1
ATOM 860 N N . GLN A 1 109 ? 0.406 0.719 -10.727 1.00 97.06 109 GLN A N 1
ATOM 861 C CA . GLN A 1 109 ? 0.712 -0.411 -9.840 1.00 97.06 109 GLN A CA 1
ATOM 862 C C . GLN A 1 109 ? 0.974 0.079 -8.411 1.00 97.06 109 GLN A C 1
ATOM 864 O O . GLN A 1 109 ? 0.477 -0.505 -7.447 1.00 97.06 109 GLN A O 1
ATOM 869 N N . VAL A 1 110 ? 1.704 1.191 -8.263 1.00 96.00 110 VAL A N 1
ATOM 870 C CA . VAL A 1 110 ? 1.959 1.807 -6.951 1.00 96.00 110 VAL A CA 1
ATOM 871 C C . VAL A 1 110 ? 0.662 2.314 -6.321 1.00 96.00 110 VAL A C 1
ATOM 873 O O . VAL A 1 110 ? 0.476 2.167 -5.112 1.00 96.00 110 VAL A O 1
ATOM 876 N N . GLN A 1 111 ? -0.246 2.885 -7.115 1.00 97.94 111 GLN A N 1
ATOM 877 C CA . GLN A 1 111 ? -1.551 3.321 -6.627 1.00 97.94 111 GLN A CA 1
ATOM 878 C C . GLN A 1 111 ? -2.384 2.131 -6.134 1.00 97.94 111 GLN A C 1
ATOM 880 O O . GLN A 1 111 ? -2.855 2.162 -5.002 1.00 97.94 111 GLN A O 1
ATOM 885 N N . ALA A 1 112 ? -2.456 1.045 -6.907 1.00 97.44 112 ALA A N 1
ATOM 886 C CA . ALA A 1 112 ? -3.160 -0.171 -6.498 1.00 97.44 112 ALA A CA 1
ATOM 887 C C . ALA A 1 112 ? -2.612 -0.759 -5.183 1.00 97.44 112 ALA A C 1
ATOM 889 O O . ALA A 1 112 ? -3.376 -1.178 -4.312 1.00 97.44 112 ALA A O 1
ATOM 890 N N . PHE A 1 113 ? -1.288 -0.747 -4.999 1.00 97.62 113 PHE A N 1
ATOM 891 C CA . PHE A 1 113 ? -0.673 -1.171 -3.741 1.00 97.62 113 PHE A CA 1
ATOM 892 C C . PHE A 1 113 ? -1.065 -0.265 -2.562 1.00 97.62 113 PHE A C 1
ATOM 894 O O . PHE A 1 113 ? -1.394 -0.757 -1.480 1.00 97.62 113 PHE A O 1
ATOM 901 N N . ARG A 1 114 ? -1.083 1.059 -2.765 1.00 97.25 114 ARG A N 1
ATOM 902 C CA . ARG A 1 114 ? -1.522 2.024 -1.743 1.00 97.25 114 ARG A CA 1
ATOM 903 C C . ARG A 1 114 ? -2.980 1.819 -1.355 1.00 97.25 114 ARG A C 1
ATOM 905 O O . ARG A 1 114 ? -3.285 1.829 -0.162 1.00 97.25 114 ARG A O 1
ATOM 912 N N . ASP A 1 115 ? -3.846 1.607 -2.337 1.00 98.19 115 ASP A N 1
ATOM 913 C CA . ASP A 1 115 ? -5.275 1.403 -2.118 1.00 98.19 115 ASP A CA 1
ATOM 914 C C . ASP A 1 115 ? -5.510 0.125 -1.298 1.00 98.19 115 ASP A C 1
ATOM 916 O O . ASP A 1 115 ? -6.155 0.184 -0.249 1.00 98.19 115 ASP A O 1
ATOM 920 N N . CYS A 1 116 ? -4.861 -0.990 -1.663 1.00 97.88 116 CYS A N 1
ATOM 921 C CA . CYS A 1 116 ? -4.921 -2.234 -0.887 1.00 97.88 116 CYS A CA 1
ATOM 922 C C . CYS A 1 116 ? -4.495 -2.028 0.574 1.00 97.88 116 CYS A C 1
ATOM 924 O O . CYS A 1 116 ? -5.189 -2.438 1.509 1.00 97.88 116 CYS A O 1
ATOM 926 N N . MET A 1 117 ? -3.362 -1.357 0.796 1.00 96.75 117 MET A N 1
ATOM 927 C CA . MET A 1 117 ? -2.851 -1.125 2.148 1.00 96.75 117 MET A CA 1
ATOM 928 C C . MET A 1 117 ? -3.770 -0.205 2.961 1.00 96.75 117 MET A C 1
ATOM 930 O O . MET A 1 117 ? -3.967 -0.440 4.156 1.00 96.75 117 MET A O 1
ATOM 934 N N . SER A 1 118 ? -4.366 0.810 2.331 1.00 97.62 118 SER A N 1
ATOM 935 C CA . SER A 1 118 ? -5.333 1.711 2.967 1.00 97.62 118 SER A CA 1
ATOM 936 C C . SER A 1 118 ? -6.593 0.963 3.414 1.00 97.62 118 SER A C 1
ATOM 938 O O . SER A 1 118 ? -7.010 1.077 4.572 1.00 97.62 118 SER A O 1
ATOM 940 N N . GLU A 1 119 ? -7.153 0.123 2.541 1.00 97.38 119 GLU A N 1
ATOM 941 C CA . GLU A 1 119 ? -8.312 -0.713 2.861 1.00 97.38 119 GLU A CA 1
ATOM 942 C C . GLU A 1 119 ? -8.021 -1.680 4.010 1.00 97.38 119 GLU A C 1
ATOM 944 O O . GLU A 1 119 ? -8.828 -1.818 4.931 1.00 97.38 119 GLU A O 1
ATOM 949 N N . GLN A 1 120 ? -6.855 -2.332 4.003 1.00 97.12 120 GLN A N 1
ATOM 950 C CA . GLN A 1 120 ? -6.474 -3.252 5.076 1.00 97.12 120 GLN A CA 1
ATOM 951 C C . GLN A 1 120 ? -6.318 -2.544 6.422 1.00 97.12 120 GLN A C 1
ATOM 953 O O . GLN A 1 120 ? -6.701 -3.077 7.469 1.00 97.12 120 GLN A O 1
ATOM 958 N N . GLN A 1 121 ? -5.799 -1.318 6.420 1.00 96.31 121 GLN A N 1
ATOM 959 C CA . GLN A 1 121 ? -5.747 -0.507 7.630 1.00 96.31 121 GLN A CA 1
ATOM 960 C C . GLN A 1 121 ? -7.145 -0.120 8.122 1.00 96.31 121 GLN A C 1
ATOM 962 O O . GLN A 1 121 ? -7.383 -0.155 9.330 1.00 96.31 121 GLN A O 1
ATOM 967 N N . ALA A 1 122 ? -8.068 0.227 7.221 1.00 97.38 122 ALA A N 1
ATOM 968 C CA . ALA A 1 122 ? -9.451 0.533 7.577 1.00 97.38 122 ALA A CA 1
ATOM 969 C C . ALA A 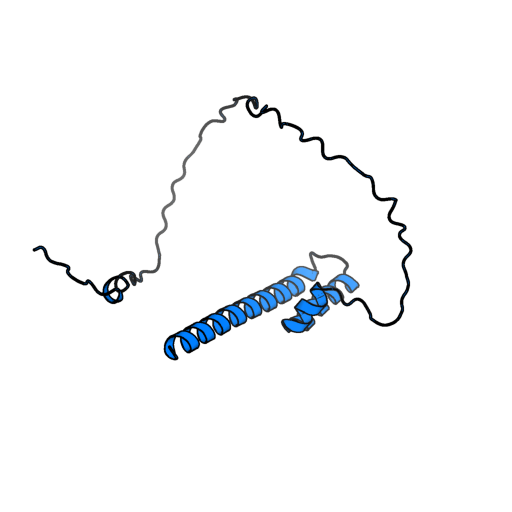1 122 ? -10.150 -0.682 8.208 1.00 97.38 122 ALA A C 1
ATOM 971 O O . ALA A 1 122 ? -10.606 -0.588 9.347 1.00 97.38 122 ALA A O 1
ATOM 972 N N . LYS A 1 123 ? -10.090 -1.847 7.550 1.00 96.88 123 LYS A N 1
ATOM 973 C CA . LYS A 1 123 ? -10.643 -3.116 8.057 1.00 96.88 123 LYS A CA 1
ATOM 974 C C . LYS A 1 123 ? -10.112 -3.462 9.449 1.00 96.88 123 LYS A C 1
ATOM 976 O O . LYS A 1 123 ? -10.877 -3.801 10.348 1.00 96.88 123 LYS A O 1
ATOM 981 N N . ARG A 1 124 ? -8.799 -3.313 9.666 1.00 95.88 124 ARG A N 1
ATOM 982 C CA . ARG A 1 124 ? -8.170 -3.559 10.975 1.00 95.88 124 ARG A CA 1
ATOM 983 C C . ARG A 1 124 ? -8.682 -2.605 12.058 1.00 95.88 124 ARG A C 1
ATOM 985 O O . ARG A 1 124 ? -8.873 -3.028 13.198 1.00 95.88 124 ARG A O 1
ATOM 992 N N . ARG A 1 125 ? -8.873 -1.321 11.732 1.00 97.00 125 ARG A N 1
ATOM 993 C CA . ARG A 1 125 ? -9.410 -0.326 12.677 1.00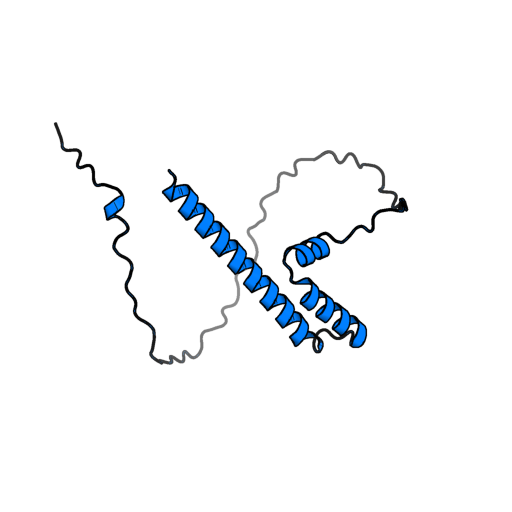 97.00 125 ARG A CA 1
ATOM 994 C C . ARG A 1 125 ? -10.855 -0.642 13.054 1.00 97.00 125 ARG A C 1
ATOM 996 O O . ARG A 1 125 ? -11.168 -0.642 14.243 1.00 97.00 125 ARG A O 1
ATOM 1003 N N . GLU A 1 126 ? -11.691 -0.962 12.072 1.00 98.12 126 GLU A N 1
ATOM 1004 C CA . GLU A 1 126 ? -13.093 -1.344 12.279 1.00 98.12 126 GLU A CA 1
ATOM 1005 C C . GLU A 1 126 ? -13.216 -2.609 13.131 1.00 98.12 126 GLU A C 1
ATOM 1007 O O . GLU A 1 126 ? -13.972 -2.639 14.102 1.00 98.12 126 GLU A O 1
ATOM 1012 N N . GLU A 1 127 ? -12.420 -3.643 12.841 1.00 97.50 127 GLU A N 1
ATOM 1013 C CA . GLU A 1 127 ? -12.428 -4.873 13.631 1.00 97.50 127 GLU A CA 1
ATOM 1014 C C . GLU A 1 127 ? -12.023 -4.611 15.087 1.00 97.50 127 GLU A C 1
ATOM 1016 O O . GLU A 1 127 ? -12.649 -5.126 16.018 1.00 97.50 127 GLU A O 1
ATOM 1021 N N . LEU A 1 128 ? -10.994 -3.786 15.301 1.00 97.56 128 LEU A N 1
ATOM 1022 C CA . LEU A 1 128 ? -10.560 -3.412 16.641 1.00 97.56 128 LEU A CA 1
ATOM 1023 C C . LEU A 1 128 ? -11.653 -2.642 17.391 1.00 97.56 128 LEU A C 1
ATOM 1025 O O . LEU A 1 128 ? -11.851 -2.879 18.582 1.00 97.56 128 LEU A O 1
ATOM 1029 N N . GLN A 1 129 ? -12.361 -1.739 16.715 1.00 97.38 129 GLN A N 1
ATOM 1030 C CA . GLN A 1 129 ? -13.482 -1.016 17.304 1.00 97.38 129 GLN A CA 1
ATOM 1031 C C . GLN A 1 129 ? -14.617 -1.971 17.691 1.00 97.38 129 GLN A C 1
ATOM 1033 O O . GLN A 1 129 ? -15.036 -1.970 18.848 1.00 97.38 129 GLN A O 1
ATOM 1038 N N . ARG A 1 130 ? -15.015 -2.877 16.792 1.00 97.81 130 ARG A N 1
ATOM 1039 C CA . ARG A 1 130 ? -16.037 -3.894 17.075 1.00 97.81 130 ARG A CA 1
ATOM 1040 C C . ARG A 1 130 ? -15.658 -4.776 18.268 1.00 97.81 130 ARG A C 1
ATOM 1042 O O . ARG A 1 130 ? -16.492 -5.060 19.122 1.00 97.81 130 ARG A O 1
ATOM 1049 N N . ARG A 1 131 ? -14.389 -5.194 18.364 1.00 97.00 131 ARG A N 1
ATOM 1050 C CA . ARG A 1 131 ? -13.877 -5.977 19.505 1.00 97.00 131 ARG A CA 1
ATOM 1051 C C . ARG A 1 131 ? -13.961 -5.194 20.819 1.00 97.00 131 ARG A C 1
ATOM 1053 O O . ARG A 1 131 ? -14.293 -5.778 21.846 1.00 97.00 131 ARG A O 1
ATOM 1060 N N . LYS A 1 132 ? -13.681 -3.886 20.801 1.00 97.31 132 LYS A N 1
ATOM 1061 C CA . LYS A 1 132 ? -13.806 -3.013 21.982 1.00 97.31 132 LYS A CA 1
ATOM 1062 C C . LYS A 1 132 ? -15.259 -2.859 22.423 1.00 97.31 132 LYS A C 1
ATOM 1064 O O . LYS A 1 132 ? -15.532 -2.965 23.613 1.00 97.31 132 LYS A O 1
ATOM 1069 N N . GLU A 1 133 ? -16.175 -2.655 21.480 1.00 97.06 133 GLU A N 1
ATOM 1070 C CA . GLU A 1 133 ? -17.613 -2.562 21.753 1.00 97.06 133 GLU A CA 1
ATOM 1071 C C . GLU A 1 133 ? -18.137 -3.864 22.370 1.00 97.06 133 GLU A C 1
ATOM 1073 O O . GLU A 1 133 ? -18.763 -3.837 23.428 1.00 97.06 133 GLU A O 1
ATOM 1078 N N . GLN A 1 134 ? -17.778 -5.014 21.790 1.00 96.38 134 GLN A N 1
ATOM 1079 C CA . GLN A 1 134 ? -18.107 -6.333 22.340 1.00 96.38 134 GLN A CA 1
ATOM 1080 C C . GLN A 1 134 ? -17.543 -6.530 23.752 1.00 96.38 134 GLN A C 1
ATOM 1082 O O . GLN A 1 134 ? -18.268 -6.974 24.638 1.00 96.38 134 GLN A O 1
ATOM 1087 N N . ALA A 1 135 ? -16.281 -6.161 23.989 1.00 96.19 135 ALA A N 1
ATOM 1088 C CA . ALA A 1 135 ? -15.671 -6.251 25.314 1.00 96.19 135 ALA A CA 1
ATOM 1089 C C . ALA A 1 135 ? -16.339 -5.314 26.336 1.00 96.19 135 ALA A C 1
ATOM 1091 O O . ALA A 1 135 ? -16.440 -5.665 27.508 1.00 96.19 135 ALA A O 1
ATOM 1092 N N . SER A 1 136 ? -16.812 -4.138 25.906 1.00 95.12 136 SER A N 1
ATOM 1093 C CA . SER A 1 136 ? -17.546 -3.210 26.773 1.00 95.12 136 SER A CA 1
ATOM 1094 C C . SER A 1 136 ? -18.969 -3.675 27.079 1.00 95.12 136 SER A C 1
ATOM 1096 O O . SER A 1 136 ? -19.438 -3.452 28.184 1.00 95.12 136 SER A O 1
ATOM 1098 N N . ALA A 1 137 ? -19.628 -4.355 26.137 1.00 92.69 137 ALA A N 1
ATOM 1099 C CA . ALA A 1 137 ? -20.970 -4.904 26.320 1.00 92.69 137 ALA A CA 1
ATOM 1100 C C . ALA A 1 137 ? -20.988 -6.167 27.200 1.00 92.69 137 ALA A C 1
ATOM 1102 O O . ALA A 1 137 ? -22.023 -6.514 27.759 1.00 92.69 137 ALA A O 1
ATOM 1103 N N . GLN A 1 138 ? -19.854 -6.866 27.307 1.00 85.75 138 GLN A N 1
ATOM 1104 C CA . GLN A 1 138 ? -19.680 -8.034 28.179 1.00 85.75 138 GLN A CA 1
ATOM 1105 C C . GLN A 1 138 ? -19.325 -7.667 29.630 1.00 85.75 138 GLN A C 1
ATOM 1107 O O . GLN A 1 138 ? -19.185 -8.569 30.457 1.00 85.75 138 GLN A O 1
ATOM 1112 N N . ARG A 1 139 ? -19.144 -6.377 29.934 1.00 68.19 139 ARG A N 1
ATOM 1113 C CA . ARG A 1 139 ? -18.747 -5.866 31.249 1.00 68.19 139 ARG A CA 1
ATOM 1114 C C . ARG A 1 139 ? -19.912 -5.187 31.953 1.00 68.19 139 ARG A C 1
ATOM 1116 O O . ARG A 1 139 ? -19.982 -5.347 33.190 1.00 68.19 139 ARG A O 1
#

Secondary structure (DSSP, 8-state):
--------GGGSSS-------------------------------------------------------SS----HHHHHHHHHT-HHHHHHHHHHHHHH--TTTTHHHHHHHHHHHHHHHHHHHHHHHHHHHHHHHT-

Foldseek 3Di:
DDDDDPPDPVPPPPDDPDDDDDDDDDDDDDDDDDDDDDDDDDDDPDDDPPPPDPPPDDDDDDPPVPPPPDDPPCDPVNVVCVVLVLNVLVVLLVVCCVPPVDVVVSVVSVVSSVVSVVVSVVVVVVVVVVVVVVVVVVD

InterPro domains:
  IPR010625 CHCH [PF06747] (86-118)
  IPR039870 Cytochrome oxidase assembly factor 4-like [PTHR13639] (51-138)

Sequence (139 aa):
MKNRQWVSPALLYARSHEDLVPGERGGRFVTGGEIHAAAPFELFSTPVRLLKMSTSVPQGHTWTRQVKKEDEEEDPLDQLITRSGCAASHFAVQECMAQHQDWRQCQPQVQAFRDCMSEQQAKRREELQRRKEQASAQR

Radius of gyration: 29.61 Å; chains: 1; bounding box: 64×66×72 Å